Protein AF-A0ABD2NV20-F1 (afdb_monomer_lite)

Secondary structure (DSSP, 8-state):
-HHHHTGGGTTT--HHHHHHHHHHHH-----S------HHHHHHHHHHH-TTS-HHHHHHHHHHHHHHHHHHHHHHHHHHHHHHHHHS-TT-

pLDDT: mean 84.09, std 14.38, range [54.47, 98.25]

Organism: NCBI:txid559131

Sequence (92 aa):
MFLTRNLEKRGKVNYQFFRQYFNVNFDLSFGRPQIDVCSKCEELNVEIKDPHLSDGDKRTATAELLVHKRCASIFYKKDKEIEEKCADDETV

Structure (mmCIF, N/CA/C/O backbone):
data_AF-A0ABD2NV20-F1
#
_entry.id   AF-A0ABD2NV20-F1
#
loop_
_atom_site.group_PDB
_atom_site.id
_atom_site.type_symbol
_atom_site.label_atom_id
_atom_site.label_alt_id
_atom_site.label_comp_id
_atom_site.label_asym_id
_atom_site.label_entity_id
_atom_site.label_seq_id
_atom_site.pdbx_PDB_ins_code
_atom_site.Cartn_x
_atom_site.Cartn_y
_atom_site.Cartn_z
_atom_site.occupancy
_atom_site.B_iso_or_equiv
_atom_site.auth_seq_id
_atom_site.auth_comp_id
_atom_site.auth_asym_id
_atom_site.auth_atom_id
_atom_site.pdbx_PDB_model_num
ATOM 1 N N . MET A 1 1 ? -29.307 -6.924 -19.952 1.00 54.47 1 MET A N 1
ATOM 2 C CA . MET A 1 1 ? -28.559 -6.414 -18.779 1.00 54.47 1 MET A CA 1
ATOM 3 C C . MET A 1 1 ? -28.923 -7.241 -17.547 1.00 54.47 1 MET A C 1
ATOM 5 O O . MET A 1 1 ? -30.024 -7.777 -17.484 1.00 54.47 1 MET A O 1
ATOM 9 N N . PHE A 1 2 ? -28.019 -7.357 -16.572 1.00 58.19 2 PHE A N 1
ATOM 10 C CA . PHE A 1 2 ? -28.222 -8.134 -15.337 1.00 58.19 2 PHE A CA 1
ATOM 11 C C . PHE A 1 2 ? -29.506 -7.741 -14.574 1.00 58.19 2 PHE A C 1
ATOM 13 O O . PHE A 1 2 ? -30.245 -8.602 -14.097 1.00 58.19 2 PHE A O 1
ATOM 20 N N . LEU A 1 3 ? -29.816 -6.441 -14.548 1.00 58.88 3 LEU A N 1
ATOM 21 C CA . LEU A 1 3 ? -31.006 -5.893 -13.891 1.00 58.88 3 LEU A CA 1
ATOM 22 C C . LEU A 1 3 ? -32.315 -6.208 -14.632 1.00 58.88 3 LEU A C 1
ATOM 24 O O . LEU A 1 3 ? -33.353 -6.339 -13.994 1.00 58.88 3 LEU A O 1
ATOM 28 N N . THR A 1 4 ? -32.282 -6.376 -15.959 1.00 62.12 4 THR A N 1
ATOM 29 C CA . THR A 1 4 ? -33.478 -6.695 -16.758 1.00 62.12 4 THR A CA 1
ATOM 30 C C . THR A 1 4 ? -33.908 -8.154 -16.620 1.00 62.12 4 THR A C 1
ATOM 32 O O . THR A 1 4 ? -35.098 -8.430 -16.653 1.00 62.12 4 THR A O 1
ATOM 35 N N . ARG A 1 5 ? -32.966 -9.084 -16.403 1.00 61.94 5 ARG A N 1
ATOM 36 C CA . ARG A 1 5 ? -33.261 -10.513 -16.160 1.00 61.94 5 ARG A CA 1
ATOM 37 C C . ARG A 1 5 ? -33.710 -10.830 -14.731 1.00 61.94 5 ARG A C 1
ATOM 39 O O . ARG A 1 5 ? -34.255 -11.899 -14.500 1.00 61.94 5 ARG A O 1
ATOM 46 N N . ASN A 1 6 ? -33.475 -9.929 -13.778 1.00 61.47 6 ASN A N 1
ATOM 47 C CA . ASN A 1 6 ? -33.782 -10.136 -12.357 1.00 61.47 6 ASN A CA 1
ATOM 48 C C . ASN A 1 6 ? -34.826 -9.137 -11.830 1.00 61.47 6 ASN A C 1
ATOM 50 O O . ASN A 1 6 ? -34.936 -8.926 -10.622 1.00 61.47 6 ASN A O 1
ATOM 54 N N . LEU A 1 7 ? -35.595 -8.518 -12.733 1.00 61.84 7 LEU A N 1
ATOM 55 C CA . LEU A 1 7 ? -36.570 -7.474 -12.416 1.00 61.84 7 LEU A CA 1
ATOM 56 C C . LEU A 1 7 ? -37.647 -7.957 -11.426 1.00 61.84 7 LEU A C 1
ATOM 58 O O . LEU A 1 7 ? -38.041 -7.217 -10.529 1.00 61.84 7 LEU A O 1
ATOM 62 N N . GLU A 1 8 ? -38.048 -9.226 -11.536 1.00 64.25 8 GLU A N 1
ATOM 63 C CA . GLU A 1 8 ? -39.016 -9.899 -10.654 1.00 64.25 8 GLU A CA 1
ATOM 64 C C . GLU A 1 8 ? -38.536 -10.011 -9.199 1.00 64.25 8 GLU A C 1
ATOM 66 O O . GLU A 1 8 ? -39.326 -10.199 -8.276 1.00 64.25 8 GLU A O 1
ATOM 71 N N . LYS A 1 9 ? -37.226 -9.868 -8.969 1.00 63.59 9 LYS A N 1
ATOM 72 C CA . LYS A 1 9 ? -36.606 -9.958 -7.646 1.00 63.59 9 LYS A CA 1
ATOM 73 C C . LYS A 1 9 ? -36.311 -8.594 -7.035 1.00 63.59 9 LYS A C 1
ATOM 75 O O . LYS A 1 9 ? -35.656 -8.567 -6.003 1.00 63.59 9 LYS A O 1
ATOM 80 N N . ARG A 1 10 ? -36.811 -7.481 -7.594 1.00 59.34 10 ARG A N 1
ATOM 81 C CA . ARG A 1 10 ? -36.534 -6.098 -7.140 1.00 59.34 10 ARG A CA 1
ATOM 82 C C . ARG A 1 10 ? -36.727 -5.831 -5.633 1.00 59.34 10 ARG A C 1
ATOM 84 O O . ARG A 1 10 ? -36.099 -4.911 -5.132 1.00 59.34 10 ARG A O 1
ATOM 91 N N . GLY A 1 11 ? -37.507 -6.643 -4.908 1.00 64.69 11 GLY A N 1
ATOM 92 C CA . GLY A 1 11 ? -37.646 -6.584 -3.437 1.00 64.69 11 GLY A CA 1
ATOM 93 C C . GLY A 1 11 ? -36.906 -7.675 -2.639 1.00 64.69 11 GLY A C 1
ATOM 94 O O . GLY A 1 11 ? -36.979 -7.698 -1.418 1.00 64.69 11 GLY A O 1
ATOM 95 N N . LYS A 1 12 ? -36.217 -8.602 -3.315 1.00 65.81 12 LYS A N 1
ATOM 96 C CA . LYS A 1 12 ? -35.437 -9.723 -2.749 1.00 65.81 12 LYS A CA 1
ATOM 97 C C . LYS A 1 12 ? -33.954 -9.667 -3.142 1.00 65.81 12 LYS A C 1
ATOM 99 O O . LYS A 1 12 ? -33.215 -10.618 -2.895 1.00 65.81 12 LYS A O 1
ATOM 104 N N . VAL A 1 13 ? -33.517 -8.582 -3.784 1.00 72.06 13 VAL A N 1
ATOM 105 C CA . VAL A 1 13 ? -32.106 -8.359 -4.098 1.00 72.06 13 VAL A CA 1
ATOM 106 C C . VAL A 1 13 ? -31.412 -7.890 -2.822 1.00 72.06 13 VAL A C 1
ATOM 108 O O . VAL A 1 13 ? -31.574 -6.753 -2.397 1.00 72.06 13 VAL A O 1
ATOM 111 N N . ASN A 1 14 ? -30.659 -8.783 -2.192 1.00 75.12 14 ASN A N 1
ATOM 112 C CA . ASN A 1 14 ? -29.837 -8.479 -1.026 1.00 75.12 14 ASN A CA 1
ATOM 113 C C . ASN A 1 14 ? -28.374 -8.858 -1.306 1.00 75.12 14 ASN A C 1
ATOM 115 O O . ASN A 1 14 ? -28.053 -9.457 -2.335 1.00 75.12 14 ASN A O 1
ATOM 119 N N . TYR A 1 15 ? -27.473 -8.503 -0.391 1.00 77.38 15 TYR A N 1
ATOM 120 C CA . TYR A 1 15 ? -26.048 -8.822 -0.513 1.00 77.38 15 TYR A CA 1
ATOM 121 C C . TYR A 1 15 ? -25.801 -10.320 -0.773 1.00 77.38 15 TYR A C 1
ATOM 123 O O . TYR A 1 15 ? -25.007 -10.676 -1.642 1.00 77.38 15 TYR A O 1
ATOM 131 N N . GLN A 1 16 ? -26.545 -11.199 -0.089 1.00 80.69 16 GLN A N 1
ATOM 132 C CA . GLN A 1 16 ? -26.450 -12.653 -0.247 1.00 80.69 16 GLN A CA 1
ATOM 133 C C . GLN A 1 16 ? -26.758 -13.097 -1.683 1.00 80.69 16 GLN A C 1
ATOM 135 O O . GLN A 1 16 ? -26.048 -13.943 -2.225 1.00 80.69 16 GLN A O 1
ATOM 140 N N . PHE A 1 17 ? -27.780 -12.511 -2.312 1.00 83.56 17 PHE A N 1
ATOM 141 C CA . PHE A 1 17 ? -28.156 -12.804 -3.694 1.00 83.56 17 PHE A CA 1
ATOM 142 C C . PHE A 1 17 ? -27.018 -12.482 -4.669 1.00 83.56 17 PHE A C 1
ATOM 144 O O . PHE A 1 17 ? -26.646 -13.329 -5.480 1.00 83.56 17 PHE A O 1
ATOM 151 N N . PHE A 1 18 ? -26.430 -11.287 -4.565 1.00 82.94 18 PHE A N 1
ATOM 152 C CA . PHE A 1 18 ? -25.299 -10.909 -5.413 1.00 82.94 18 PHE A CA 1
ATOM 153 C C . PHE A 1 18 ? -24.080 -11.781 -5.143 1.00 82.94 18 PHE A C 1
ATOM 155 O O . PHE A 1 18 ? -23.515 -12.336 -6.081 1.00 82.94 18 PHE A O 1
ATOM 162 N N . ARG A 1 19 ? -23.726 -11.975 -3.869 1.00 82.06 19 ARG A N 1
ATOM 163 C CA . ARG A 1 19 ? -22.616 -12.840 -3.472 1.00 82.06 19 ARG A CA 1
ATOM 164 C C . ARG A 1 19 ? -22.765 -14.235 -4.080 1.00 82.06 19 ARG A C 1
ATOM 166 O O . ARG A 1 19 ? -21.810 -14.741 -4.654 1.00 82.06 19 ARG A O 1
ATOM 173 N N . GLN A 1 20 ? -23.940 -14.856 -3.987 1.00 83.88 20 GLN A N 1
ATOM 174 C CA . GLN A 1 20 ? -24.183 -16.175 -4.581 1.00 83.88 20 GLN A CA 1
ATOM 175 C C . GLN A 1 20 ? -24.068 -16.151 -6.105 1.00 83.88 20 GLN A C 1
ATOM 177 O O . GLN A 1 20 ? -23.393 -17.001 -6.674 1.00 83.88 20 GLN A O 1
ATOM 182 N N . TYR A 1 21 ? -24.690 -15.174 -6.766 1.00 85.88 21 TYR A N 1
ATOM 183 C CA . TYR A 1 21 ? -24.648 -15.076 -8.221 1.00 85.88 21 TYR A CA 1
ATOM 184 C C . TYR A 1 21 ? -23.214 -14.921 -8.742 1.00 85.88 21 TYR A C 1
ATOM 186 O O . TYR A 1 21 ? -22.821 -15.632 -9.664 1.00 85.88 21 TYR A O 1
ATOM 194 N N . PHE A 1 22 ? -22.421 -14.035 -8.140 1.00 85.94 22 PHE A N 1
ATOM 195 C CA . PHE A 1 22 ? -21.053 -13.780 -8.580 1.00 85.94 22 PHE A CA 1
ATOM 196 C C . PHE A 1 22 ? -20.093 -14.929 -8.263 1.00 85.94 22 PHE A C 1
ATOM 198 O O . PHE A 1 22 ? -19.301 -15.288 -9.130 1.00 85.94 22 PHE A O 1
ATOM 205 N N . ASN A 1 23 ? -20.229 -15.581 -7.103 1.00 82.88 23 ASN A N 1
ATOM 206 C CA . ASN A 1 23 ? -19.452 -16.789 -6.810 1.00 82.88 23 ASN A CA 1
ATOM 207 C C . ASN A 1 23 ? -19.775 -17.921 -7.801 1.00 82.88 23 ASN A C 1
ATOM 209 O O . ASN A 1 23 ? -18.868 -18.526 -8.351 1.00 82.88 23 ASN A O 1
ATOM 213 N N . VAL A 1 24 ? -21.059 -18.196 -8.069 1.00 85.69 24 VAL A N 1
ATOM 214 C CA . VAL A 1 24 ? -21.464 -19.345 -8.906 1.00 85.69 24 VAL A CA 1
ATOM 215 C C . VAL A 1 24 ? -21.166 -19.131 -10.390 1.00 85.69 24 VAL A C 1
ATOM 217 O O . VAL A 1 24 ? -20.814 -20.079 -11.081 1.00 85.69 24 VAL A O 1
ATOM 220 N N . ASN A 1 25 ? -21.343 -17.910 -10.901 1.00 88.06 25 ASN A N 1
ATOM 221 C CA . ASN A 1 25 ? -21.266 -17.656 -12.344 1.00 88.06 25 ASN A CA 1
ATOM 222 C C . ASN A 1 25 ? -19.909 -17.102 -12.799 1.00 88.06 25 ASN A C 1
ATOM 224 O O . ASN A 1 25 ? -19.624 -17.148 -13.993 1.00 88.06 25 ASN A O 1
ATOM 228 N N . PHE A 1 26 ? -19.107 -16.546 -11.886 1.00 84.88 26 PHE A N 1
ATOM 229 C CA . PHE A 1 26 ? -17.863 -15.846 -12.229 1.00 84.88 26 PHE A CA 1
AT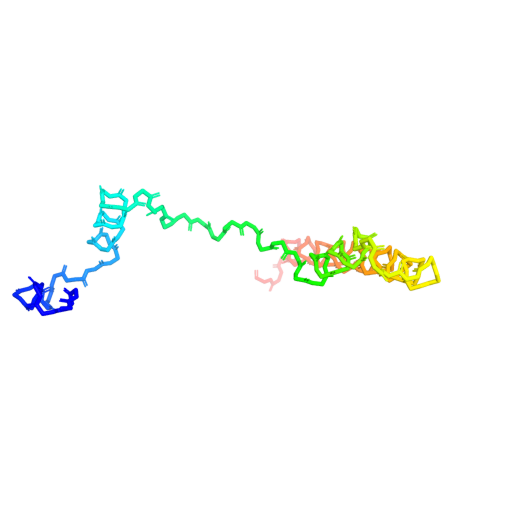OM 230 C C . PHE A 1 26 ? -16.678 -16.216 -11.331 1.00 84.88 26 PHE A C 1
ATOM 232 O O . PHE A 1 26 ? -15.603 -15.668 -11.540 1.00 84.88 26 PHE A O 1
ATOM 239 N N . ASP A 1 27 ? -16.864 -17.092 -10.336 1.00 80.06 27 ASP A N 1
ATOM 240 C CA . ASP A 1 27 ? -15.846 -17.419 -9.324 1.00 80.06 27 ASP A CA 1
ATOM 241 C C . ASP A 1 27 ? -15.309 -16.176 -8.579 1.00 80.06 27 ASP A C 1
ATOM 243 O O . ASP A 1 27 ? -14.162 -16.095 -8.144 1.00 80.06 27 ASP A O 1
ATOM 247 N N . LEU A 1 28 ? -16.161 -15.152 -8.442 1.00 77.19 28 LEU A N 1
ATOM 248 C CA . LEU A 1 28 ? -15.826 -13.896 -7.776 1.00 77.19 28 LEU A CA 1
ATOM 249 C C . LEU A 1 28 ? -16.340 -13.912 -6.335 1.00 77.19 28 LEU A C 1
ATOM 251 O O . LEU A 1 28 ? -17.543 -13.778 -6.081 1.00 77.19 28 LEU A O 1
ATOM 255 N N . SER A 1 29 ? -15.415 -14.035 -5.383 1.00 72.38 29 SER A N 1
ATOM 256 C CA . SER A 1 29 ? -15.734 -13.960 -3.958 1.00 72.38 29 SER A CA 1
ATOM 257 C C . SER A 1 29 ? -15.841 -12.513 -3.471 1.00 72.38 29 SER A C 1
ATOM 259 O O . SER A 1 29 ? -15.004 -11.667 -3.767 1.00 72.38 29 SER A O 1
ATOM 261 N N . PHE A 1 30 ? -16.888 -12.213 -2.697 1.00 70.31 30 PHE A N 1
ATOM 262 C CA . PHE A 1 30 ? -17.090 -10.903 -2.059 1.00 70.31 30 PHE A CA 1
ATOM 263 C C . PHE A 1 30 ? -16.460 -10.903 -0.657 1.00 70.31 30 PHE A C 1
ATOM 265 O O . PHE A 1 30 ? -17.123 -10.589 0.332 1.00 70.31 30 PHE A O 1
ATOM 272 N N . GLY A 1 31 ? -15.220 -11.391 -0.560 1.00 68.38 31 GLY A N 1
ATOM 273 C CA . GLY A 1 31 ? -14.447 -11.414 0.682 1.00 68.38 31 GLY A CA 1
ATOM 274 C C . GLY A 1 31 ? -14.072 -10.009 1.162 1.00 68.38 31 GLY A C 1
ATOM 275 O O . GLY A 1 31 ? -14.500 -9.006 0.590 1.00 68.38 31 GLY A O 1
ATOM 276 N N . ARG A 1 32 ? -13.247 -9.927 2.217 1.00 56.28 32 ARG A N 1
ATOM 277 C CA . ARG A 1 32 ? -12.564 -8.660 2.534 1.00 56.28 32 ARG A CA 1
ATOM 278 C C . ARG A 1 32 ? -11.821 -8.195 1.271 1.00 56.28 32 ARG A C 1
ATOM 280 O O . ARG A 1 32 ? -11.337 -9.077 0.555 1.00 56.28 32 ARG A O 1
ATOM 287 N N . PRO A 1 33 ? -11.719 -6.879 1.000 1.00 58.31 33 PRO A N 1
ATOM 288 C CA . PRO A 1 33 ? -10.825 -6.386 -0.041 1.00 58.31 33 PRO A CA 1
ATOM 289 C C . PRO A 1 33 ? -9.503 -7.133 0.091 1.00 58.31 33 PRO A C 1
ATOM 291 O O . PRO A 1 33 ? -8.981 -7.261 1.205 1.00 58.31 33 PRO A O 1
ATOM 294 N N . GLN A 1 34 ? -9.028 -7.721 -1.008 1.00 57.34 34 GLN A N 1
ATOM 295 C CA . GLN A 1 34 ? -7.659 -8.212 -1.068 1.00 57.34 34 GLN A CA 1
ATOM 296 C C . GLN A 1 34 ? -6.810 -7.047 -0.576 1.00 57.34 34 GLN A C 1
ATOM 298 O O . GLN A 1 34 ? -6.906 -5.996 -1.196 1.00 57.34 34 GLN A O 1
ATOM 303 N N . ILE A 1 35 ? -6.147 -7.215 0.582 1.00 59.94 35 ILE A N 1
ATOM 304 C CA . ILE A 1 35 ? -5.482 -6.143 1.347 1.00 59.94 35 ILE A CA 1
ATOM 305 C C . ILE A 1 35 ? -4.935 -5.146 0.346 1.00 59.94 35 ILE A C 1
ATOM 307 O O . ILE A 1 35 ? -4.060 -5.546 -0.426 1.00 59.94 35 ILE A O 1
ATOM 311 N N . ASP A 1 36 ? -5.518 -3.942 0.302 1.00 62.53 36 ASP A N 1
ATOM 312 C CA . ASP A 1 36 ? -5.187 -2.964 -0.726 1.00 62.53 36 ASP A CA 1
ATOM 313 C C . ASP A 1 36 ? -3.676 -2.784 -0.671 1.00 62.53 36 ASP A C 1
ATOM 315 O O . ASP A 1 36 ? -3.112 -2.240 0.286 1.00 62.53 36 ASP A O 1
ATOM 319 N N . VAL A 1 37 ? -2.995 -3.358 -1.661 1.00 71.81 37 VAL A N 1
ATOM 320 C CA . VAL A 1 37 ? -1.579 -3.113 -1.854 1.00 71.81 37 VAL A CA 1
ATOM 321 C C . VAL A 1 37 ? -1.478 -1.609 -1.979 1.00 71.81 37 VAL A C 1
ATOM 323 O O . VAL A 1 37 ? -2.234 -0.991 -2.726 1.00 71.81 37 VAL A O 1
ATOM 326 N N . CYS A 1 38 ? -0.609 -1.003 -1.173 1.00 90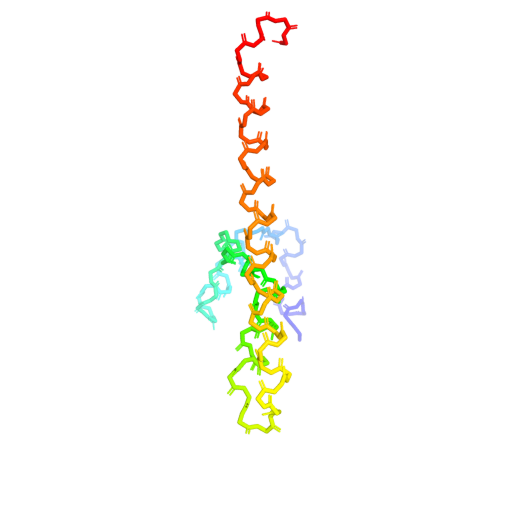.00 38 CYS A N 1
ATOM 327 C CA . CYS A 1 38 ? -0.466 0.440 -1.205 1.00 90.00 38 CYS A CA 1
ATOM 328 C C . CYS A 1 38 ? -0.194 0.859 -2.654 1.00 90.00 38 CYS A C 1
ATOM 330 O O . CYS A 1 38 ? 0.830 0.472 -3.219 1.00 90.00 38 CYS A O 1
ATOM 332 N N . SER A 1 39 ? -1.101 1.644 -3.236 1.00 90.38 39 SER A N 1
ATOM 333 C CA . SER A 1 39 ? -1.035 2.044 -4.644 1.00 90.38 39 SER A CA 1
ATOM 334 C C . SER A 1 39 ? 0.299 2.704 -4.980 1.00 90.38 39 SER A C 1
ATOM 336 O O . SER A 1 39 ? 0.879 2.434 -6.027 1.00 90.38 39 SER A O 1
ATOM 338 N N . LYS A 1 40 ? 0.854 3.482 -4.040 1.00 93.44 40 LYS A N 1
ATOM 339 C CA . LYS A 1 40 ? 2.177 4.091 -4.197 1.00 93.44 40 LYS A CA 1
ATOM 340 C C . LYS A 1 40 ? 3.308 3.064 -4.188 1.00 93.44 40 LYS A C 1
ATOM 342 O O . LYS A 1 40 ? 4.266 3.197 -4.942 1.00 93.44 40 LYS A O 1
ATOM 347 N N . CYS A 1 41 ? 3.210 2.030 -3.351 1.00 95.00 41 CYS A N 1
ATOM 348 C CA . CYS A 1 41 ? 4.166 0.927 -3.393 1.00 95.00 41 CYS A CA 1
ATOM 349 C C . CYS A 1 41 ? 4.090 0.191 -4.732 1.00 95.00 41 CYS A C 1
ATOM 351 O O . CYS A 1 41 ? 5.132 -0.170 -5.268 1.00 95.00 41 CYS A O 1
ATOM 353 N N . GLU A 1 42 ? 2.890 -0.061 -5.252 1.00 94.88 42 GLU A N 1
ATOM 354 C CA . GLU A 1 42 ? 2.708 -0.746 -6.532 1.00 94.88 42 GLU A CA 1
ATOM 355 C C . GLU A 1 42 ? 3.295 0.068 -7.690 1.00 94.88 42 GLU A C 1
ATOM 357 O O . GLU A 1 42 ? 4.147 -0.447 -8.410 1.00 94.88 42 GLU A O 1
ATOM 362 N N . GLU A 1 43 ? 2.937 1.350 -7.789 1.00 95.12 43 GLU A N 1
ATOM 363 C CA . GLU A 1 43 ? 3.445 2.289 -8.795 1.00 95.12 43 GLU A CA 1
ATOM 364 C C . GLU A 1 43 ? 4.982 2.312 -8.832 1.00 95.12 43 GLU A C 1
ATOM 366 O O . GLU A 1 43 ? 5.586 2.041 -9.869 1.00 95.12 43 GLU A O 1
ATOM 371 N N . LEU A 1 44 ? 5.627 2.527 -7.680 1.00 96.75 44 LEU A N 1
ATOM 372 C CA . LEU A 1 44 ? 7.090 2.576 -7.592 1.00 96.75 44 LEU A CA 1
ATOM 373 C C . LEU A 1 44 ? 7.740 1.228 -7.938 1.00 96.75 44 LEU A C 1
ATOM 375 O O . LEU A 1 44 ? 8.819 1.185 -8.521 1.00 96.75 44 LEU A O 1
ATOM 379 N N . ASN A 1 45 ? 7.100 0.103 -7.603 1.00 96.12 45 ASN A N 1
ATOM 380 C CA . ASN A 1 45 ? 7.617 -1.216 -7.979 1.00 96.12 45 ASN A CA 1
ATOM 381 C C . ASN A 1 45 ? 7.512 -1.485 -9.483 1.00 96.12 45 ASN A C 1
ATOM 383 O O . ASN A 1 45 ? 8.348 -2.221 -10.012 1.00 96.12 45 ASN A O 1
ATOM 387 N N . VAL A 1 46 ? 6.494 -0.942 -10.153 1.00 96.25 46 VAL A N 1
ATOM 388 C CA . VAL A 1 46 ? 6.378 -1.001 -11.614 1.00 96.25 46 VAL A CA 1
ATOM 389 C C . VAL A 1 46 ? 7.506 -0.188 -12.245 1.00 96.25 46 VAL A C 1
ATOM 391 O O . VAL A 1 46 ? 8.228 -0.719 -13.084 1.00 96.25 46 VAL A O 1
ATOM 394 N N . GLU A 1 47 ? 7.729 1.035 -11.764 1.00 96.00 47 GLU A N 1
ATOM 395 C CA . GLU A 1 47 ? 8.783 1.934 -12.244 1.00 96.00 47 GLU A CA 1
ATOM 396 C C . GLU A 1 47 ? 10.188 1.314 -12.116 1.00 96.00 47 GLU A C 1
ATOM 398 O O . GLU A 1 47 ? 10.960 1.266 -13.072 1.00 96.00 47 GLU A O 1
ATOM 403 N N . ILE A 1 48 ? 10.503 0.725 -10.959 1.00 96.94 48 I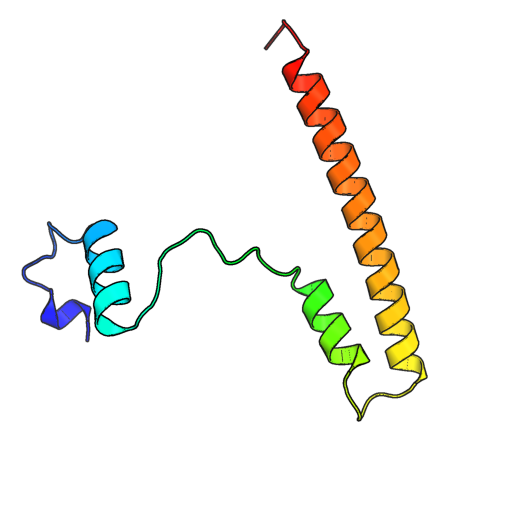LE A N 1
ATOM 404 C CA . ILE A 1 48 ? 11.798 0.065 -10.716 1.00 96.94 48 ILE A CA 1
ATOM 405 C C . ILE A 1 48 ? 12.054 -1.087 -11.705 1.00 96.94 48 ILE A C 1
ATOM 407 O O . ILE A 1 48 ? 13.202 -1.346 -12.079 1.00 96.94 48 ILE A O 1
ATOM 411 N N . LYS A 1 49 ? 10.999 -1.798 -12.117 1.00 96.50 49 LYS A N 1
ATOM 412 C CA . LYS A 1 49 ? 11.086 -2.968 -13.003 1.00 96.50 49 LYS A CA 1
ATOM 413 C C . LYS A 1 49 ? 11.017 -2.617 -14.487 1.00 96.50 49 LYS A C 1
ATOM 415 O O . LYS A 1 49 ? 11.247 -3.509 -15.304 1.00 96.50 49 LYS A O 1
ATOM 42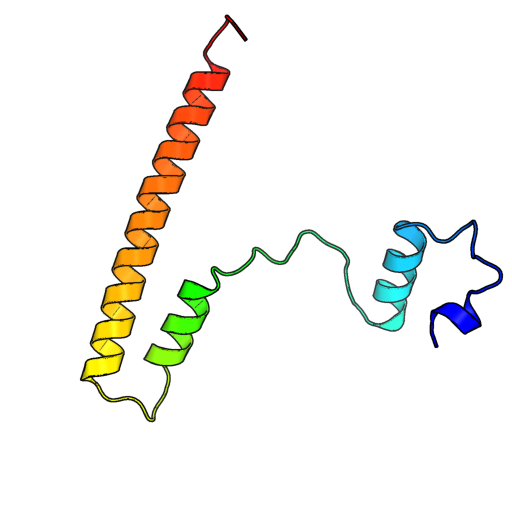0 N N . ASP A 1 50 ? 10.718 -1.371 -14.843 1.00 96.00 50 ASP A N 1
ATOM 421 C CA . ASP A 1 50 ? 10.595 -0.958 -16.237 1.00 96.00 50 ASP A CA 1
ATOM 422 C C . ASP A 1 50 ? 11.961 -1.054 -16.949 1.00 96.00 50 ASP A C 1
ATOM 424 O O . ASP A 1 50 ? 12.923 -0.382 -16.556 1.00 96.00 50 ASP A O 1
ATOM 428 N N . PRO A 1 51 ? 12.109 -1.878 -17.999 1.00 94.50 51 PRO A N 1
ATOM 429 C CA . PRO A 1 51 ? 13.363 -1.971 -18.740 1.00 94.50 51 PRO A CA 1
ATOM 430 C C . PRO A 1 51 ? 13.723 -0.679 -19.492 1.00 94.50 51 PRO A C 1
ATOM 432 O O . PRO A 1 51 ? 14.888 -0.509 -19.846 1.00 94.50 51 PRO A O 1
ATOM 435 N N . HIS A 1 52 ? 12.768 0.226 -19.723 1.00 95.94 52 HIS A N 1
ATOM 436 C CA . HIS A 1 52 ? 12.954 1.450 -20.501 1.00 95.94 52 HIS A CA 1
ATOM 437 C C . HIS A 1 52 ? 13.380 2.666 -19.668 1.00 95.94 52 HIS A C 1
ATOM 439 O O . HIS A 1 52 ? 13.795 3.672 -20.244 1.00 95.94 52 HIS A O 1
ATOM 445 N N . LEU A 1 53 ? 13.318 2.581 -18.336 1.00 94.19 53 LEU A N 1
ATOM 446 C CA . LEU A 1 53 ? 13.732 3.667 -17.448 1.00 94.19 53 LEU A CA 1
ATOM 447 C C . LEU A 1 53 ? 15.238 3.701 -17.201 1.00 94.19 53 LEU A C 1
ATOM 449 O O . LEU A 1 53 ? 15.906 2.660 -17.136 1.00 94.19 53 LEU A O 1
ATOM 453 N N . SER A 1 54 ? 15.753 4.920 -17.015 1.00 96.38 54 SER A N 1
ATOM 454 C CA . SER A 1 54 ? 17.163 5.143 -16.719 1.00 96.38 54 SER A CA 1
ATOM 455 C C . SER A 1 54 ? 17.536 4.607 -15.333 1.00 96.38 54 SER A C 1
ATOM 457 O O . SER A 1 54 ? 16.712 4.540 -14.418 1.00 96.38 54 SER A O 1
ATOM 459 N N . ASP A 1 55 ? 18.812 4.268 -15.144 1.00 95.44 55 ASP A N 1
ATOM 460 C CA . ASP A 1 55 ? 19.316 3.847 -13.831 1.00 95.44 55 ASP A CA 1
ATOM 461 C C . ASP A 1 55 ? 19.163 4.943 -12.764 1.00 95.44 55 ASP A C 1
ATOM 463 O O . ASP A 1 55 ? 19.037 4.637 -11.577 1.00 95.44 55 ASP A O 1
ATOM 467 N N . GLY A 1 56 ? 19.173 6.218 -13.169 1.00 97.44 56 GLY A N 1
ATOM 468 C CA . GLY A 1 56 ? 18.943 7.351 -12.272 1.00 97.44 56 GLY A CA 1
ATOM 469 C C . GLY A 1 56 ? 17.512 7.373 -11.741 1.00 97.44 56 GLY A C 1
ATOM 470 O O . GLY A 1 56 ? 17.308 7.469 -10.531 1.00 97.44 56 GLY A O 1
ATOM 471 N N . ASP A 1 57 ? 16.536 7.195 -12.628 1.00 96.12 57 ASP A N 1
ATOM 472 C CA . ASP A 1 57 ? 15.113 7.196 -12.269 1.00 96.12 57 ASP A CA 1
ATOM 473 C C . ASP A 1 57 ? 14.778 5.989 -11.388 1.00 96.12 57 ASP A C 1
ATOM 475 O O . ASP A 1 57 ? 14.187 6.135 -10.321 1.00 96.12 57 ASP A O 1
ATOM 479 N N . LYS A 1 58 ? 15.307 4.804 -11.725 1.00 97.44 58 LYS A N 1
ATOM 480 C CA . LYS A 1 58 ? 15.153 3.592 -10.900 1.00 97.44 58 LYS A CA 1
ATOM 481 C C . LYS A 1 58 ? 15.702 3.760 -9.488 1.00 97.44 58 LYS A C 1
ATOM 483 O O . LYS A 1 58 ? 15.103 3.272 -8.525 1.00 97.44 58 LYS A O 1
ATOM 488 N N . ARG A 1 59 ? 16.846 4.435 -9.336 1.00 97.62 59 ARG A N 1
ATOM 489 C CA . ARG A 1 59 ? 17.419 4.739 -8.014 1.00 97.62 59 ARG A CA 1
ATOM 490 C C . ARG A 1 59 ? 16.527 5.694 -7.234 1.00 97.62 59 ARG A C 1
ATOM 492 O O . ARG A 1 59 ? 16.327 5.467 -6.042 1.00 97.62 59 ARG A O 1
ATOM 499 N N . THR A 1 60 ? 15.976 6.706 -7.897 1.00 97.69 60 THR A N 1
ATOM 500 C CA . THR A 1 60 ? 15.030 7.650 -7.292 1.00 97.69 60 THR A CA 1
ATOM 501 C C . THR A 1 60 ? 13.770 6.926 -6.821 1.00 97.69 60 THR A C 1
ATOM 503 O O . THR A 1 60 ? 13.470 6.967 -5.630 1.00 97.69 60 THR A O 1
ATOM 506 N N . ALA A 1 61 ? 13.125 6.140 -7.688 1.00 97.56 61 ALA A N 1
ATOM 507 C CA . ALA A 1 61 ? 11.948 5.342 -7.343 1.00 97.56 61 ALA A CA 1
ATOM 508 C C . ALA A 1 61 ? 12.220 4.359 -6.187 1.00 97.56 61 ALA A C 1
ATOM 510 O O . ALA A 1 61 ? 11.406 4.193 -5.276 1.00 97.56 61 ALA A O 1
ATOM 511 N N . THR A 1 62 ? 13.410 3.746 -6.163 1.00 97.69 62 THR A N 1
ATOM 512 C CA . THR A 1 62 ? 13.838 2.877 -5.054 1.00 97.69 62 THR A CA 1
ATOM 513 C C . THR A 1 62 ? 13.979 3.654 -3.743 1.00 97.69 62 THR A C 1
ATOM 515 O O . THR A 1 62 ? 13.533 3.182 -2.694 1.00 97.69 62 THR A O 1
ATOM 518 N N . ALA A 1 63 ? 14.583 4.845 -3.775 1.00 98.25 63 ALA A N 1
ATOM 519 C CA . ALA A 1 63 ? 14.732 5.696 -2.598 1.00 98.25 63 ALA A CA 1
ATOM 520 C C . ALA A 1 63 ? 13.368 6.172 -2.070 1.00 98.25 63 ALA A C 1
ATOM 522 O O . ALA A 1 63 ? 13.115 6.093 -0.866 1.00 98.25 63 ALA A O 1
ATOM 523 N N . GLU A 1 64 ? 12.465 6.582 -2.961 1.00 98.06 64 GLU A N 1
ATOM 524 C CA . GLU A 1 64 ? 11.095 6.960 -2.612 1.00 98.06 64 GLU A CA 1
ATOM 525 C C . GLU A 1 64 ? 10.332 5.804 -1.962 1.00 98.06 64 GLU A C 1
ATOM 527 O O . GLU A 1 64 ? 9.685 5.990 -0.929 1.00 98.06 64 GLU A O 1
ATOM 532 N N . LEU A 1 65 ? 10.468 4.586 -2.498 1.00 97.69 65 LEU A N 1
ATOM 533 C CA . LEU A 1 65 ? 9.820 3.397 -1.945 1.00 97.69 65 LEU A CA 1
ATOM 534 C C . LEU A 1 65 ? 10.309 3.093 -0.523 1.00 97.69 65 LEU A C 1
ATOM 536 O O . LEU A 1 65 ? 9.512 2.734 0.350 1.00 97.69 65 LEU A O 1
ATOM 540 N N . LEU A 1 66 ? 11.613 3.247 -0.273 1.00 97.94 66 LEU A N 1
ATOM 541 C CA . LEU A 1 66 ? 12.204 3.071 1.055 1.00 97.94 66 LEU A CA 1
ATOM 542 C C . LEU A 1 66 ? 11.670 4.105 2.051 1.00 97.94 66 LEU A C 1
ATOM 544 O O . LEU A 1 66 ? 11.271 3.739 3.161 1.00 97.94 66 LEU A O 1
ATOM 548 N N . VAL A 1 67 ? 11.631 5.382 1.659 1.00 98.19 67 VAL A N 1
ATOM 549 C CA . VAL A 1 67 ? 11.105 6.467 2.501 1.00 98.19 67 VAL A CA 1
ATOM 550 C C . VAL A 1 67 ? 9.629 6.237 2.804 1.00 98.19 67 VAL A C 1
ATOM 552 O O . VAL A 1 67 ? 9.235 6.268 3.969 1.00 98.19 67 VAL A O 1
ATOM 555 N N . HIS A 1 68 ? 8.828 5.923 1.787 1.00 97.25 68 HIS A N 1
ATOM 556 C CA . HIS A 1 68 ? 7.400 5.667 1.932 1.00 97.25 68 HIS A CA 1
ATOM 557 C C . HIS A 1 68 ? 7.116 4.549 2.948 1.00 97.25 68 HIS A C 1
ATOM 559 O O . HIS A 1 68 ? 6.351 4.748 3.895 1.00 97.25 68 HIS A O 1
ATOM 565 N N . LYS A 1 69 ? 7.792 3.397 2.818 1.00 95.88 69 LYS A N 1
ATOM 566 C CA . LYS A 1 69 ? 7.640 2.272 3.757 1.00 95.88 69 LYS A CA 1
ATOM 567 C C . LYS A 1 69 ? 8.059 2.638 5.180 1.00 95.88 69 LYS A C 1
ATOM 569 O O . LYS A 1 69 ? 7.407 2.223 6.138 1.00 95.88 69 LYS A O 1
ATOM 574 N N . ARG A 1 70 ? 9.125 3.430 5.334 1.00 97.50 70 ARG A N 1
ATOM 575 C CA . ARG A 1 70 ? 9.582 3.893 6.649 1.00 97.50 70 ARG A CA 1
ATOM 576 C C . ARG A 1 70 ? 8.560 4.820 7.306 1.00 97.50 70 ARG A C 1
ATOM 578 O O . ARG A 1 70 ? 8.246 4.626 8.477 1.00 97.50 70 ARG A O 1
ATOM 585 N N . CYS A 1 71 ? 8.017 5.780 6.561 1.00 96.38 71 CYS A N 1
ATOM 586 C CA . CYS A 1 71 ? 6.972 6.681 7.046 1.00 96.38 71 CYS A CA 1
ATOM 587 C C . CYS A 1 71 ? 5.714 5.911 7.462 1.00 96.38 71 CYS A C 1
ATOM 589 O O . CYS A 1 71 ? 5.208 6.126 8.562 1.00 96.38 71 CYS A O 1
ATOM 591 N N . ALA A 1 72 ? 5.267 4.961 6.636 1.00 95.19 72 ALA A N 1
ATOM 592 C CA . ALA A 1 72 ? 4.127 4.107 6.953 1.00 95.19 72 ALA A CA 1
ATOM 593 C C . ALA A 1 72 ? 4.360 3.300 8.242 1.00 95.19 72 ALA A C 1
ATOM 595 O O . ALA A 1 72 ? 3.501 3.270 9.116 1.00 95.19 72 ALA A O 1
ATOM 596 N N . SER A 1 73 ? 5.545 2.705 8.411 1.00 95.12 73 SER A N 1
ATOM 597 C CA . SER A 1 73 ? 5.887 1.967 9.634 1.00 95.12 73 SER A CA 1
ATOM 598 C C . SER A 1 73 ? 5.852 2.845 10.889 1.00 95.12 73 SER A C 1
ATOM 600 O O . SER A 1 73 ? 5.354 2.398 11.922 1.00 95.12 73 SER A O 1
ATOM 602 N N . ILE A 1 74 ? 6.346 4.085 10.812 1.00 97.12 74 ILE A N 1
ATOM 603 C CA . ILE A 1 74 ? 6.283 5.036 11.932 1.00 97.12 74 ILE A CA 1
ATOM 604 C C . ILE A 1 74 ? 4.829 5.395 12.247 1.00 97.12 74 ILE A C 1
ATOM 606 O O . ILE A 1 74 ? 4.453 5.391 13.418 1.00 97.12 74 ILE A O 1
ATOM 610 N N . PHE A 1 75 ? 4.021 5.669 11.219 1.00 95.81 75 PHE A N 1
ATOM 611 C CA . PHE A 1 75 ? 2.604 5.988 11.370 1.00 95.81 75 PHE A CA 1
ATOM 612 C C . PHE A 1 75 ? 1.845 4.858 12.070 1.00 95.81 75 PHE A C 1
ATOM 614 O O . PHE A 1 75 ? 1.292 5.082 13.138 1.00 95.81 75 PHE A O 1
ATOM 621 N N . TYR A 1 76 ? 1.905 3.630 11.548 1.00 93.44 76 TYR A N 1
ATOM 622 C CA . TYR A 1 76 ? 1.183 2.497 12.139 1.00 93.44 76 TYR A CA 1
ATOM 623 C C . TYR A 1 76 ? 1.677 2.136 13.539 1.00 93.44 76 TYR A C 1
ATOM 625 O O . TYR A 1 76 ? 0.899 1.692 14.378 1.00 93.44 76 TYR A O 1
ATOM 633 N N . LYS A 1 77 ? 2.966 2.352 13.828 1.00 96.50 77 LYS A N 1
ATOM 634 C CA . LYS A 1 77 ? 3.473 2.206 15.193 1.00 96.50 77 LYS A CA 1
ATOM 635 C C . LYS A 1 77 ? 2.808 3.213 16.135 1.00 96.50 77 LYS A C 1
ATOM 637 O O . LYS A 1 77 ? 2.419 2.839 17.234 1.00 96.50 77 LYS A O 1
ATOM 642 N N . LYS A 1 78 ? 2.688 4.473 15.712 1.00 96.56 78 LYS A N 1
ATOM 643 C CA . LYS A 1 78 ? 2.042 5.530 16.501 1.00 96.56 78 LYS A CA 1
ATOM 644 C C . LYS A 1 78 ? 0.550 5.291 16.672 1.00 96.56 78 LYS A C 1
ATOM 646 O O . LYS A 1 78 ? 0.047 5.497 17.765 1.00 96.56 78 LYS A O 1
ATOM 651 N N . ASP A 1 79 ? -0.110 4.835 15.619 1.00 94.94 79 ASP A N 1
ATOM 652 C CA . ASP A 1 79 ? -1.524 4.474 15.628 1.00 94.94 79 ASP A CA 1
ATOM 653 C C . ASP A 1 79 ? -1.797 3.392 16.683 1.00 94.94 79 ASP A C 1
ATOM 655 O O . ASP A 1 79 ? -2.569 3.610 17.611 1.00 94.94 79 ASP A O 1
ATOM 659 N N . LYS A 1 80 ? -1.013 2.306 16.666 1.00 94.81 80 LYS A N 1
ATOM 660 C CA . LYS A 1 80 ? -1.085 1.239 17.674 1.00 94.81 80 LYS A CA 1
ATOM 661 C C . LYS A 1 80 ? -0.786 1.725 19.097 1.00 94.81 80 LYS A C 1
ATOM 663 O O . LYS A 1 80 ? -1.478 1.344 20.032 1.00 94.81 80 LYS A O 1
ATOM 668 N N . GLU A 1 81 ? 0.230 2.576 19.270 1.00 95.50 81 GLU A N 1
ATOM 669 C CA . GLU A 1 81 ? 0.542 3.190 20.574 1.00 95.50 81 GLU A CA 1
ATOM 670 C C . GLU A 1 81 ? -0.629 4.034 21.116 1.00 95.50 81 GLU A C 1
ATOM 672 O O . GLU A 1 81 ? -0.766 4.180 22.329 1.00 95.50 81 GLU A O 1
ATOM 677 N N . ILE A 1 82 ? -1.437 4.639 20.239 1.00 94.44 82 ILE A N 1
ATOM 678 C CA . ILE A 1 82 ? -2.626 5.412 20.620 1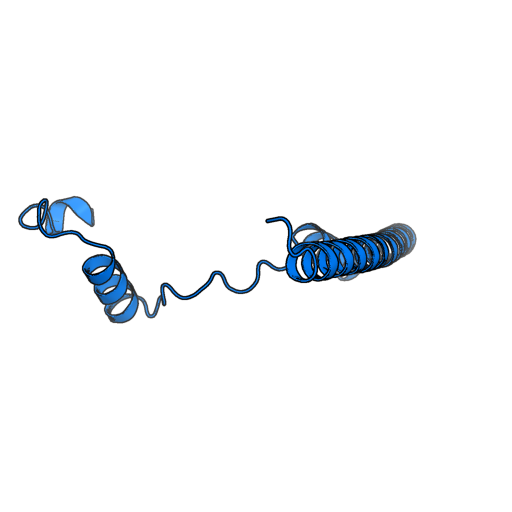.00 94.44 82 ILE A CA 1
ATOM 679 C C . ILE A 1 82 ? -3.786 4.471 20.942 1.00 94.44 82 ILE A C 1
ATOM 681 O O . ILE A 1 82 ? -4.417 4.656 21.978 1.00 94.44 82 ILE A O 1
ATOM 685 N N . GLU A 1 83 ? -4.031 3.453 20.113 1.00 92.12 83 GLU A N 1
ATOM 686 C CA . GLU A 1 83 ? -5.058 2.433 20.368 1.00 92.12 83 GLU A CA 1
ATOM 687 C C . GLU A 1 83 ? -4.874 1.775 21.742 1.00 92.12 83 GLU A C 1
ATOM 689 O O . GLU A 1 83 ? -5.835 1.657 22.497 1.00 92.12 83 GLU A O 1
ATOM 694 N N . GLU A 1 84 ? -3.637 1.406 22.092 1.00 93.44 84 GLU A N 1
ATOM 695 C CA . GLU A 1 84 ? -3.301 0.823 23.398 1.00 93.44 84 GLU A CA 1
ATOM 696 C C . GLU A 1 84 ? -3.619 1.795 24.546 1.00 93.44 84 GLU A C 1
ATOM 698 O O . GLU A 1 84 ? -4.309 1.429 25.492 1.00 93.44 84 GLU A O 1
ATOM 703 N N . LYS A 1 85 ? -3.215 3.066 24.430 1.00 91.50 85 LYS A N 1
ATOM 704 C CA . LYS A 1 85 ? -3.515 4.087 25.450 1.00 91.50 85 LYS A CA 1
ATOM 705 C C . LYS A 1 85 ? -5.006 4.348 25.619 1.00 91.50 85 LYS A C 1
ATOM 707 O O . LYS A 1 85 ? -5.443 4.585 26.736 1.00 91.50 85 LYS A O 1
ATOM 712 N N . CYS A 1 86 ? -5.768 4.346 24.528 1.00 89.38 86 CYS A N 1
ATOM 713 C CA . CYS A 1 86 ? -7.217 4.511 24.581 1.00 89.38 86 CYS A CA 1
ATOM 714 C C . CYS A 1 86 ? -7.918 3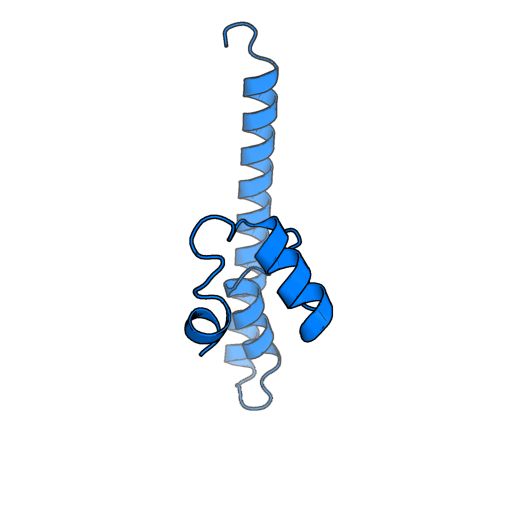.293 25.195 1.00 89.38 86 CYS A C 1
ATOM 716 O O . CYS A 1 86 ? -8.984 3.456 25.775 1.00 89.38 86 CYS A O 1
ATOM 718 N N . ALA A 1 87 ? -7.349 2.092 25.065 1.00 86.75 87 ALA A N 1
ATOM 719 C CA . ALA A 1 87 ? -7.887 0.886 25.690 1.00 86.75 87 ALA A CA 1
ATOM 720 C C . ALA A 1 87 ? -7.613 0.825 27.204 1.00 86.75 87 ALA A C 1
ATOM 722 O O . ALA A 1 87 ? -8.423 0.266 27.938 1.00 86.75 87 ALA A O 1
ATOM 723 N N . ASP A 1 88 ? -6.494 1.400 27.655 1.00 82.12 88 ASP A N 1
ATOM 724 C CA . ASP A 1 88 ? -6.082 1.425 29.067 1.00 82.12 88 ASP A CA 1
ATOM 725 C C . ASP A 1 88 ? -6.698 2.593 29.872 1.00 82.12 88 ASP A C 1
ATOM 727 O O . ASP A 1 88 ? -6.536 2.659 31.092 1.00 82.12 88 ASP A O 1
ATOM 731 N N . ASP A 1 89 ? -7.382 3.535 29.215 1.00 78.62 89 ASP A N 1
ATOM 732 C CA . ASP A 1 89 ? -8.006 4.686 29.872 1.00 78.62 89 ASP A CA 1
ATOM 733 C C . ASP A 1 89 ? -9.384 4.306 30.448 1.00 78.62 89 ASP A C 1
ATOM 735 O O . ASP A 1 89 ? -10.379 4.228 29.731 1.00 78.62 89 ASP A O 1
ATOM 739 N N . GLU A 1 90 ? -9.456 4.089 31.768 1.00 65.06 90 GLU A N 1
ATOM 740 C CA . GLU A 1 90 ? -10.688 3.747 32.509 1.00 65.06 90 GLU A CA 1
ATOM 741 C C . GLU A 1 90 ? -11.755 4.872 32.521 1.00 65.06 90 GLU A C 1
ATOM 743 O O . GLU A 1 90 ? -12.789 4.740 33.181 1.00 65.06 90 GLU A O 1
ATOM 748 N N . THR A 1 91 ? -11.519 5.997 31.832 1.00 62.97 91 THR A N 1
ATOM 749 C CA . THR A 1 91 ? -12.452 7.136 31.747 1.00 62.97 91 THR A CA 1
ATOM 750 C C . THR A 1 91 ? -13.307 7.188 30.473 1.00 62.97 91 THR A C 1
ATOM 752 O O . THR A 1 91 ? -14.140 8.095 30.358 1.00 62.97 91 THR A O 1
ATOM 755 N N . VAL A 1 92 ? -13.146 6.230 29.548 1.00 54.53 92 VAL A N 1
ATOM 756 C CA . VAL A 1 92 ? -13.970 6.077 28.326 1.00 54.53 92 VAL A CA 1
ATOM 757 C C . VAL A 1 92 ? -15.051 5.012 28.496 1.00 54.53 92 VAL A C 1
ATOM 759 O O . VAL A 1 92 ? -14.742 3.908 28.993 1.00 54.53 92 VAL A O 1
#

Radius of gyration: 22.65 Å; chains: 1; bounding box: 58×27×53 Å

Foldseek 3Di:
DVCVVCVVCPVVDDPVVVQVCCCVPPVDHPDDPPPPDPPLLVVLVCQLPDPPDDPVSNVVSVVVNVVVVVVVVVVVVVVVVVVVVVVPDPPD